Protein AF-A0A7V1F9S3-F1 (afdb_monomer)

Secondary structure (DSSP, 8-state):
-EEEETTTTEEEEEEEEEEEEETTEEEEEEEEE-SS-EEEEES--EEEEETTTTEEEEEEEETTEEEEEEEETTTEEEEEEEEETHHHHS-GGGS-HHHHHHHHHHGGGGGGS--

Nearest PDB structures (foldseek):
  7px8-assembly1_C  TM=3.656E-01  e=1.420E+00  Sus scrofa domesticus
  7qun-assembly1_A  TM=3.507E-01  e=1.420E+00  Sus scrofa domesticus
  7px8-assembly1_A  TM=3.483E-01  e=3.105E+00  Sus scrofa domesticus
  6suf-assembly1_F  TM=2.805E-01  e=6.071E+00  Photorhabdus luminescens
  5wg3-assembly1_A  TM=2.488E-01  e=6.788E+00  Homo sapiens

Sequence (115 aa):
MIISDREENRKISIEIYSNIPIGERMGNLISVYTQDSHLQLHFCTGYVVSASLGEVTFVAESPGKVCGLIVESGASCSLYANVDREVLSGDFTQMGPEVVLSGVALSLTEKVLSE

pLDDT: mean 93.3, std 6.09, range [57.44, 98.56]

Mean predicted aligned error: 3.65 Å

Foldseek 3Di:
DKAAAVVVRWIKDWDKAAWDDDPPDTAIKIWIDTPVDIDIDTRFQDWDDDVVQQKIWTWDDDVQFIWIWIAHNNNDIDIDGRQGPCLLVDDLVPDDPVSVVVNVVCVRVVVVDDD

Solvent-accessible surface area (backbone atoms only — not comparable to full-atom values): 6622 Å² total; per-residue (Å²): 90,78,38,64,22,79,89,80,72,32,48,26,37,43,46,79,44,81,73,44,83,55,88,98,40,77,35,28,39,42,36,39,38,48,93,89,51,76,47,76,44,65,49,56,74,42,71,42,77,37,81,92,78,39,33,37,38,38,29,25,72,52,95,68,29,37,28,39,42,37,41,36,67,66,27,45,72,51,78,46,70,79,36,54,50,66,53,49,78,48,67,62,90,80,44,58,76,90,56,37,58,57,19,62,75,45,41,77,45,62,85,67,56,80,134

Radius of gyration: 14.63 Å; Cα contacts (8 Å, |Δi|>4): 215; chains: 1; bounding box: 34×41×34 Å

Structure (mmCIF, N/CA/C/O backbone):
data_AF-A0A7V1F9S3-F1
#
_entry.id   AF-A0A7V1F9S3-F1
#
loop_
_atom_site.group_PDB
_atom_site.id
_atom_site.type_symbol
_atom_site.label_atom_id
_atom_site.label_alt_id
_atom_site.label_comp_id
_atom_site.label_asym_id
_atom_site.label_entity_id
_atom_site.label_seq_id
_atom_site.pdbx_PDB_ins_code
_atom_site.Cartn_x
_atom_site.Cartn_y
_atom_site.Cartn_z
_atom_site.occupancy
_atom_site.B_iso_or_equiv
_atom_site.auth_seq_id
_atom_site.auth_comp_id
_atom_site.auth_asym_id
_atom_site.auth_atom_id
_atom_site.pdbx_PDB_model_num
ATOM 1 N N . MET A 1 1 ? 3.593 -12.573 -7.906 1.00 92.25 1 MET A N 1
ATOM 2 C CA . MET A 1 1 ? 3.806 -11.792 -9.150 1.00 92.25 1 MET A CA 1
ATOM 3 C C . MET A 1 1 ? 5.197 -11.190 -9.102 1.00 92.25 1 MET A C 1
ATOM 5 O O . MET A 1 1 ? 5.614 -10.802 -8.026 1.00 92.25 1 MET A O 1
ATOM 9 N N . ILE A 1 2 ? 5.917 -11.120 -10.221 1.00 95.50 2 ILE A N 1
ATOM 10 C CA . ILE A 1 2 ? 7.251 -10.505 -10.276 1.00 95.50 2 ILE A CA 1
ATOM 11 C C . ILE A 1 2 ? 7.176 -9.261 -11.158 1.00 95.50 2 ILE A C 1
ATOM 13 O O . ILE A 1 2 ? 6.622 -9.336 -12.253 1.00 95.50 2 ILE A O 1
ATOM 17 N N . ILE A 1 3 ? 7.759 -8.157 -10.692 1.00 95.62 3 ILE A N 1
ATOM 18 C CA . ILE A 1 3 ? 7.958 -6.924 -11.463 1.00 95.62 3 ILE A CA 1
ATOM 19 C C . ILE A 1 3 ? 9.464 -6.692 -11.573 1.00 95.62 3 ILE A C 1
ATOM 21 O O . ILE A 1 3 ? 10.201 -6.897 -10.606 1.00 95.62 3 ILE A O 1
ATOM 25 N N . SER A 1 4 ? 9.937 -6.315 -12.757 1.00 95.94 4 SER A N 1
ATOM 26 C CA . SER A 1 4 ? 11.358 -6.082 -13.012 1.00 95.94 4 SER A CA 1
ATOM 27 C C . SER A 1 4 ? 11.562 -4.844 -13.865 1.00 95.94 4 SER A C 1
ATOM 29 O O . SER A 1 4 ? 10.920 -4.716 -14.906 1.00 95.94 4 SER A O 1
ATOM 31 N N . ASP A 1 5 ? 12.524 -4.028 -13.466 1.00 95.06 5 ASP A N 1
ATOM 32 C CA . ASP A 1 5 ? 13.048 -2.899 -14.216 1.00 95.06 5 ASP A CA 1
ATOM 33 C C . ASP A 1 5 ? 14.495 -3.231 -14.597 1.00 95.06 5 ASP A C 1
ATOM 35 O O . ASP A 1 5 ? 15.369 -3.378 -13.741 1.00 95.06 5 ASP A O 1
ATOM 39 N N . ARG A 1 6 ? 14.727 -3.451 -15.894 1.00 91.88 6 ARG A N 1
ATOM 40 C CA . ARG A 1 6 ? 16.036 -3.880 -16.402 1.00 91.88 6 ARG A CA 1
ATOM 41 C C . ARG A 1 6 ? 17.016 -2.725 -16.544 1.00 91.88 6 ARG A C 1
ATOM 43 O O . ARG A 1 6 ? 18.212 -2.989 -16.509 1.00 91.88 6 ARG A O 1
ATOM 50 N N . GLU A 1 7 ? 16.525 -1.504 -16.733 1.00 93.88 7 GLU A N 1
ATOM 51 C CA . GLU A 1 7 ? 17.381 -0.326 -16.883 1.00 93.88 7 GLU A CA 1
ATOM 52 C C . GLU A 1 7 ? 18.025 0.010 -15.537 1.00 93.88 7 GLU A C 1
ATOM 54 O O . GLU A 1 7 ? 19.241 0.161 -15.459 1.00 93.88 7 GLU A O 1
ATOM 59 N N . GLU A 1 8 ? 17.235 -0.040 -14.462 1.00 91.75 8 GLU A N 1
ATOM 60 C CA . GLU A 1 8 ? 17.693 0.225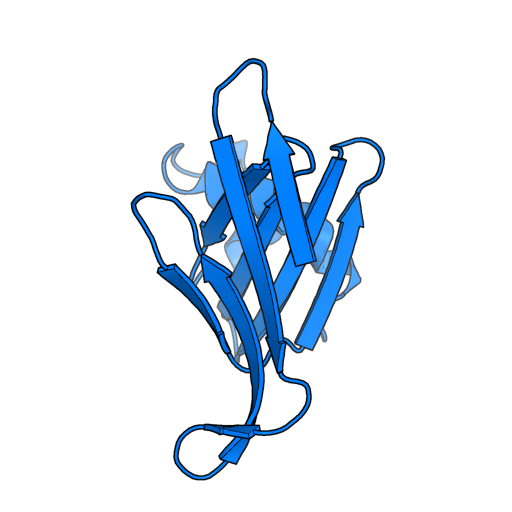 -13.091 1.00 91.75 8 GLU A CA 1
ATOM 61 C C . GLU A 1 8 ? 18.144 -1.042 -12.332 1.00 91.75 8 GLU A C 1
ATOM 63 O O . GLU A 1 8 ? 18.482 -0.988 -11.152 1.00 91.75 8 GLU A O 1
ATOM 68 N N . ASN A 1 9 ? 18.136 -2.214 -12.984 1.00 93.00 9 ASN A N 1
ATOM 69 C CA . ASN A 1 9 ? 18.464 -3.521 -12.391 1.00 93.00 9 ASN A CA 1
ATOM 70 C C . ASN A 1 9 ? 17.678 -3.844 -11.095 1.00 93.00 9 ASN A C 1
ATOM 72 O O . ASN A 1 9 ? 18.184 -4.490 -10.169 1.00 93.00 9 ASN A O 1
ATOM 76 N N . ARG A 1 10 ? 16.412 -3.419 -11.032 1.00 94.62 10 ARG A N 1
ATOM 77 C CA . ARG A 1 10 ? 15.513 -3.657 -9.895 1.00 94.62 10 ARG A CA 1
ATOM 78 C C . ARG A 1 10 ? 14.562 -4.809 -10.178 1.00 94.62 10 ARG A C 1
ATOM 80 O O . ARG A 1 10 ? 14.112 -5.039 -11.302 1.00 94.62 10 ARG A O 1
ATOM 87 N N . LYS A 1 11 ? 14.221 -5.545 -9.126 1.00 96.62 11 LYS A N 1
ATOM 88 C CA . LYS A 1 11 ? 13.245 -6.632 -9.184 1.00 96.62 11 LYS A CA 1
ATOM 89 C C . LYS A 1 11 ? 12.547 -6.758 -7.844 1.00 96.62 11 LYS A C 1
ATOM 91 O O . LYS A 1 11 ? 13.215 -6.847 -6.817 1.00 96.62 11 LYS A O 1
ATOM 96 N N . ILE A 1 12 ? 11.225 -6.851 -7.883 1.00 97.81 12 ILE A N 1
ATOM 97 C CA . ILE A 1 12 ? 10.402 -7.132 -6.710 1.00 97.81 12 ILE A CA 1
ATOM 98 C C . ILE A 1 12 ? 9.488 -8.328 -6.966 1.00 97.81 12 ILE A C 1
ATOM 100 O O . ILE A 1 12 ? 9.083 -8.600 -8.101 1.00 97.81 12 ILE A O 1
ATOM 104 N N . SER A 1 13 ? 9.164 -9.052 -5.900 1.00 98.12 13 SER A N 1
ATOM 105 C CA . SER A 1 13 ? 8.132 -10.086 -5.892 1.00 98.12 13 SER A CA 1
ATOM 106 C C . SER A 1 13 ? 7.005 -9.667 -4.964 1.00 98.12 13 SER A C 1
ATOM 108 O O . SER A 1 13 ? 7.261 -9.213 -3.857 1.00 98.12 13 SER A O 1
ATOM 110 N N . ILE A 1 14 ? 5.767 -9.843 -5.409 1.00 98.12 14 ILE A N 1
ATOM 111 C CA . ILE A 1 14 ? 4.553 -9.548 -4.652 1.00 98.12 14 ILE A CA 1
ATOM 112 C C . ILE A 1 14 ? 3.807 -10.854 -4.417 1.00 98.12 14 ILE A C 1
ATOM 114 O O . ILE A 1 14 ? 3.524 -11.595 -5.368 1.00 98.12 14 ILE A O 1
ATOM 118 N N . GLU A 1 15 ? 3.426 -11.098 -3.175 1.00 98.31 15 GLU A N 1
ATOM 119 C CA . GLU A 1 15 ? 2.583 -12.213 -2.769 1.00 98.31 15 GLU A CA 1
ATOM 120 C C . GLU A 1 15 ? 1.353 -11.690 -2.033 1.00 98.31 15 GLU A C 1
ATOM 122 O O . GLU A 1 15 ? 1.444 -10.798 -1.191 1.00 98.31 15 GLU A O 1
ATOM 127 N N . ILE A 1 16 ? 0.189 -12.240 -2.380 1.00 98.12 16 ILE A N 1
ATOM 128 C CA . ILE A 1 16 ? -1.097 -11.872 -1.792 1.00 98.12 16 ILE A CA 1
ATOM 129 C C . ILE A 1 16 ? -1.705 -13.135 -1.203 1.00 98.12 16 ILE A C 1
ATOM 131 O O . ILE A 1 16 ? -2.119 -14.040 -1.928 1.00 98.12 16 ILE A O 1
ATOM 135 N N . TYR A 1 17 ? -1.779 -13.170 0.119 1.00 98.19 17 TYR A N 1
ATOM 136 C CA . TYR A 1 17 ? -2.435 -14.2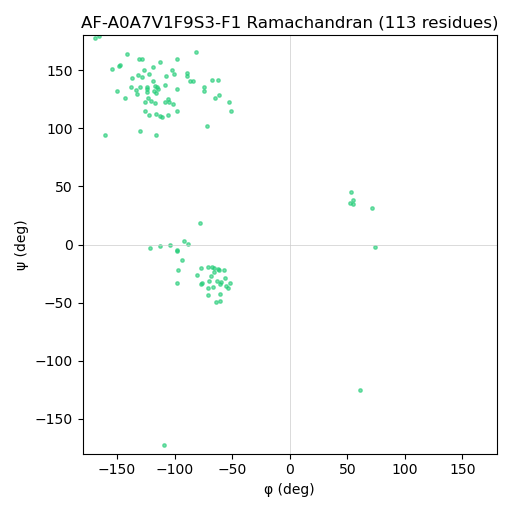24 0.871 1.00 98.19 17 TYR A CA 1
ATOM 137 C C . TYR A 1 17 ? -3.831 -13.740 1.237 1.00 98.19 17 TYR A C 1
ATOM 139 O O . TYR A 1 17 ? -3.977 -12.771 1.974 1.00 98.19 17 TYR A O 1
ATOM 147 N N . SER A 1 18 ? -4.866 -14.385 0.704 1.00 96.38 18 SER A N 1
ATOM 148 C CA . SER A 1 18 ? -6.245 -13.892 0.828 1.00 96.38 18 SER A CA 1
ATOM 149 C C . SER A 1 18 ? -6.857 -14.159 2.204 1.00 96.38 18 SER A C 1
ATOM 151 O O . SER A 1 18 ? -7.691 -13.383 2.660 1.00 96.38 18 SER A O 1
ATOM 153 N N . ASN A 1 19 ? -6.493 -15.278 2.838 1.00 97.62 19 ASN A N 1
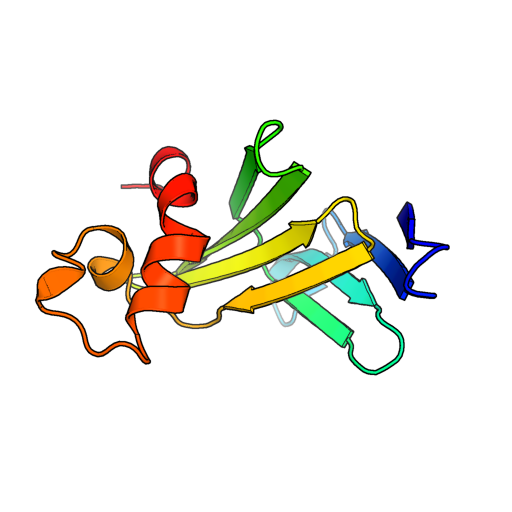ATOM 154 C CA . ASN A 1 19 ? -7.066 -15.707 4.111 1.00 97.62 19 ASN A CA 1
ATOM 155 C C . ASN A 1 19 ? -6.151 -16.718 4.824 1.00 97.62 19 ASN A C 1
ATOM 157 O O . ASN A 1 19 ? -6.219 -17.918 4.559 1.00 97.62 19 ASN A O 1
ATOM 161 N N . ILE A 1 20 ? -5.288 -16.236 5.715 1.00 98.12 20 ILE A N 1
ATOM 162 C CA . ILE A 1 20 ? -4.338 -17.031 6.502 1.00 98.12 20 ILE A CA 1
ATOM 163 C C . ILE A 1 20 ? -4.455 -16.698 7.998 1.00 98.12 20 ILE A C 1
ATOM 165 O O . ILE A 1 20 ? -4.949 -15.620 8.345 1.00 98.12 20 ILE A O 1
ATOM 169 N N . PRO A 1 21 ? -3.997 -17.586 8.898 1.00 98.00 21 PRO A N 1
ATOM 170 C CA . PRO A 1 21 ? -3.868 -17.260 10.314 1.00 98.00 21 PRO A CA 1
ATOM 171 C C . PRO A 1 21 ? -2.820 -16.158 10.537 1.00 98.00 21 PRO A C 1
ATOM 173 O O . PRO A 1 21 ? -1.672 -16.290 10.115 1.00 98.00 21 PRO A O 1
ATOM 176 N N . ILE A 1 22 ? -3.207 -15.086 11.229 1.00 96.75 22 ILE A N 1
ATOM 177 C CA . ILE A 1 22 ? -2.347 -13.985 11.679 1.00 96.75 22 ILE A CA 1
ATOM 178 C C . ILE A 1 22 ? -2.628 -13.768 13.171 1.00 96.75 22 ILE A C 1
ATOM 180 O O . ILE A 1 22 ? -3.608 -13.124 13.556 1.00 96.75 22 ILE A O 1
ATOM 184 N N . GLY A 1 23 ? -1.774 -14.339 14.023 1.00 95.12 23 GLY A N 1
ATOM 185 C CA . GLY A 1 23 ? -2.034 -14.409 15.462 1.00 95.12 23 GLY A CA 1
ATOM 186 C C . GLY A 1 23 ? -3.307 -15.211 15.746 1.00 95.12 23 GLY A C 1
ATOM 187 O O . GLY A 1 23 ? -3.441 -16.342 15.288 1.00 95.12 23 GLY A O 1
ATOM 188 N N . GLU A 1 24 ? -4.253 -14.615 16.472 1.00 96.50 24 GLU A N 1
ATOM 189 C CA . GLU A 1 24 ? -5.541 -15.240 16.827 1.00 96.50 24 GLU A CA 1
ATOM 190 C C . GLU A 1 24 ? -6.651 -15.010 15.788 1.00 96.50 24 GLU A C 1
ATOM 192 O O . GLU A 1 24 ? -7.791 -15.436 15.976 1.00 96.50 24 GLU A O 1
ATOM 197 N N . ARG A 1 25 ? -6.353 -14.305 14.692 1.00 96.81 25 ARG A N 1
ATOM 198 C CA . ARG A 1 25 ? -7.341 -13.897 13.689 1.00 96.81 25 ARG A CA 1
ATOM 199 C C . ARG A 1 25 ? -7.016 -14.500 12.332 1.00 96.81 25 ARG A C 1
ATOM 201 O O . ARG A 1 25 ? -5.859 -14.721 11.997 1.00 96.81 25 ARG A O 1
ATOM 208 N N . MET A 1 26 ? -8.048 -14.697 11.522 1.00 97.81 26 MET A N 1
ATOM 209 C CA . MET A 1 26 ? -7.888 -14.922 10.088 1.00 97.81 26 MET A CA 1
ATOM 210 C C . MET A 1 26 ? -7.843 -13.573 9.367 1.00 97.81 26 MET A C 1
ATOM 212 O O . MET A 1 26 ? -8.579 -12.652 9.729 1.00 97.81 26 MET A O 1
ATOM 216 N N . GLY A 1 27 ? -6.982 -13.441 8.364 1.00 97.56 27 GLY A N 1
ATOM 217 C CA . GLY A 1 27 ? -6.851 -12.201 7.606 1.00 97.56 27 GLY A CA 1
ATOM 218 C C . GLY A 1 27 ? -6.076 -12.364 6.311 1.00 97.56 27 GLY A C 1
ATOM 219 O O . GLY A 1 27 ? -5.608 -13.450 5.976 1.00 97.56 27 GLY A O 1
ATOM 220 N N . ASN A 1 28 ? -5.942 -11.261 5.584 1.00 98.06 28 ASN A N 1
ATOM 221 C CA . ASN A 1 28 ? -5.103 -11.200 4.399 1.00 98.06 28 ASN A CA 1
ATOM 222 C C . ASN A 1 28 ? -3.731 -10.584 4.722 1.00 98.06 28 ASN A C 1
ATOM 224 O O . ASN A 1 28 ? -3.556 -9.894 5.733 1.00 98.06 28 ASN A O 1
ATOM 228 N N . LEU A 1 29 ? -2.763 -10.858 3.853 1.00 98.44 29 LEU A N 1
ATOM 229 C CA . LEU A 1 29 ? -1.399 -10.356 3.952 1.00 98.44 29 LEU A CA 1
ATOM 230 C C . LEU A 1 29 ? -0.869 -10.052 2.553 1.00 98.44 29 LEU A C 1
ATOM 232 O O . LEU A 1 29 ? -0.860 -10.927 1.684 1.00 98.44 29 LEU A O 1
ATOM 236 N N . ILE A 1 30 ? -0.392 -8.827 2.360 1.00 98.56 30 ILE A N 1
ATOM 237 C CA . ILE A 1 30 ? 0.356 -8.422 1.170 1.00 98.56 30 ILE A CA 1
ATOM 238 C C . ILE A 1 30 ? 1.832 -8.415 1.549 1.00 98.56 30 ILE A C 1
ATOM 240 O O . ILE A 1 30 ? 2.213 -7.716 2.485 1.00 98.56 30 ILE A O 1
ATOM 244 N N . SER A 1 31 ? 2.652 -9.200 0.856 1.00 98.50 31 SER A N 1
ATOM 245 C CA . SER A 1 31 ? 4.103 -9.245 1.065 1.00 98.50 31 SER A CA 1
ATOM 246 C C . SER A 1 31 ? 4.825 -8.800 -0.197 1.00 98.50 31 SER A C 1
ATOM 248 O O . SER A 1 31 ? 4.510 -9.268 -1.292 1.00 98.50 31 SER A O 1
ATOM 250 N N . VAL A 1 32 ? 5.793 -7.898 -0.046 1.00 98.50 32 VAL A N 1
ATOM 251 C CA . VAL A 1 32 ? 6.678 -7.447 -1.121 1.00 98.50 32 VAL A CA 1
ATOM 252 C C . VAL A 1 32 ? 8.113 -7.759 -0.734 1.00 98.50 32 VAL A C 1
ATOM 254 O O . VAL A 1 32 ? 8.604 -7.321 0.305 1.00 98.5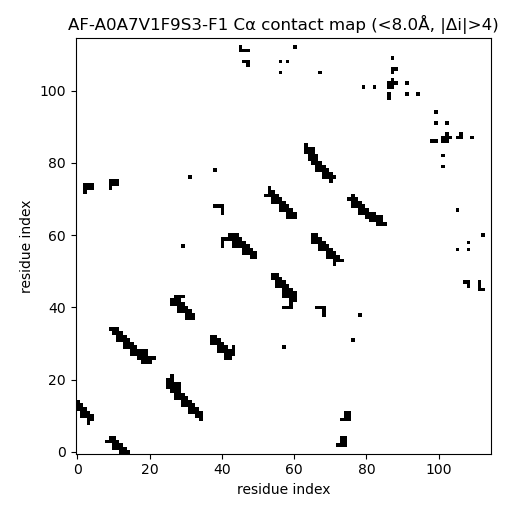0 32 VAL A O 1
ATOM 257 N N . TYR A 1 33 ? 8.784 -8.515 -1.589 1.00 98.19 33 TYR A N 1
ATOM 258 C CA . TYR A 1 33 ? 10.186 -8.876 -1.458 1.00 98.19 33 TYR A CA 1
ATOM 259 C C . TYR A 1 33 ? 10.990 -8.058 -2.455 1.00 98.19 33 TYR A C 1
ATOM 261 O O . TYR A 1 33 ? 10.731 -8.124 -3.660 1.00 98.19 33 TYR A O 1
ATOM 269 N N . THR A 1 34 ? 11.962 -7.309 -1.956 1.00 96.25 34 THR A N 1
ATOM 270 C CA . THR A 1 34 ? 12.949 -6.588 -2.763 1.00 96.25 34 THR A CA 1
ATOM 271 C C . THR A 1 34 ? 14.315 -7.267 -2.618 1.00 96.25 34 THR A C 1
ATOM 273 O O . THR A 1 34 ? 14.416 -8.350 -2.038 1.00 96.25 34 THR A O 1
ATOM 276 N N . GLN A 1 35 ? 15.374 -6.667 -3.166 1.00 92.50 35 GLN A N 1
ATOM 277 C CA . GLN A 1 35 ? 16.738 -7.160 -2.952 1.00 92.50 35 GLN A CA 1
ATOM 278 C C . GLN A 1 35 ? 17.184 -7.003 -1.489 1.00 92.50 35 GLN A C 1
ATOM 280 O O . GLN A 1 35 ? 17.830 -7.902 -0.957 1.00 92.50 35 GLN A O 1
ATOM 285 N N . ASP A 1 36 ? 16.773 -5.914 -0.833 1.00 93.69 36 ASP A N 1
ATOM 286 C CA . ASP A 1 36 ? 17.322 -5.499 0.465 1.00 93.69 36 ASP A CA 1
ATOM 287 C C . ASP A 1 36 ? 16.266 -5.399 1.575 1.00 93.69 36 ASP A C 1
ATOM 289 O O . ASP A 1 36 ? 16.581 -5.099 2.726 1.00 93.69 36 ASP A O 1
ATOM 293 N N . SER A 1 37 ? 14.991 -5.623 1.253 1.00 95.69 37 SER A N 1
ATOM 294 C CA . SER A 1 37 ? 13.891 -5.476 2.202 1.00 95.69 37 SER A CA 1
ATOM 295 C C . SER A 1 37 ? 12.752 -6.458 1.956 1.00 95.69 37 SER A C 1
ATOM 297 O O . SER A 1 37 ? 12.515 -6.944 0.848 1.00 95.69 37 SER A O 1
ATOM 299 N N . HIS A 1 38 ? 12.020 -6.728 3.032 1.00 97.62 38 HIS A N 1
ATOM 300 C CA . HIS A 1 38 ? 10.775 -7.474 3.018 1.00 97.62 38 HIS A CA 1
ATOM 301 C C . HIS A 1 38 ? 9.712 -6.616 3.703 1.00 97.62 38 HIS A C 1
ATOM 303 O O . HIS A 1 38 ? 9.831 -6.302 4.888 1.00 97.62 38 HIS A O 1
ATOM 309 N N . LEU A 1 39 ? 8.710 -6.195 2.936 1.00 98.38 39 LEU A N 1
ATOM 310 C CA . LEU A 1 39 ? 7.635 -5.319 3.388 1.00 98.38 39 LEU A CA 1
ATOM 311 C C . LEU A 1 39 ? 6.344 -6.118 3.494 1.00 98.38 39 LEU A C 1
ATOM 313 O O . LEU A 1 39 ? 6.025 -6.904 2.602 1.00 98.38 39 LEU A O 1
ATOM 317 N N . GLN A 1 40 ? 5.589 -5.891 4.564 1.00 98.25 40 GLN A N 1
ATOM 318 C CA . GLN A 1 40 ? 4.338 -6.593 4.810 1.00 98.25 40 GLN A CA 1
ATOM 319 C C . GLN A 1 40 ? 3.237 -5.625 5.228 1.00 98.25 40 GLN A C 1
ATOM 321 O O . GLN A 1 40 ? 3.426 -4.796 6.116 1.00 98.25 40 GLN A O 1
ATOM 326 N N . LEU A 1 41 ? 2.070 -5.770 4.602 1.00 98.44 41 LEU A N 1
ATOM 327 C CA . LEU A 1 41 ? 0.839 -5.095 4.992 1.00 98.44 41 LEU A CA 1
ATOM 328 C C . LEU A 1 41 ? -0.179 -6.146 5.434 1.00 98.44 41 LEU A C 1
ATOM 330 O O . LEU A 1 41 ? -0.659 -6.951 4.633 1.00 98.44 41 LEU A O 1
ATOM 334 N N . HIS A 1 42 ? -0.489 -6.139 6.726 1.00 97.88 42 HIS A N 1
ATOM 335 C CA . HIS A 1 42 ? -1.443 -7.055 7.340 1.00 97.88 42 HIS A CA 1
ATOM 336 C C . HIS A 1 42 ? -2.848 -6.459 7.295 1.00 97.88 42 HIS A C 1
ATOM 338 O O . HIS A 1 42 ? -3.004 -5.256 7.489 1.00 97.88 42 HIS A O 1
ATOM 344 N N . PHE A 1 43 ? -3.861 -7.313 7.125 1.00 97.31 43 PHE A N 1
ATOM 345 C CA . PHE A 1 43 ? -5.273 -6.919 7.171 1.00 97.31 43 PHE A CA 1
ATOM 346 C C . PHE A 1 43 ? -5.601 -5.750 6.225 1.00 97.31 43 PHE A C 1
ATOM 348 O O . PHE A 1 43 ? -6.291 -4.810 6.606 1.00 97.31 43 PHE A O 1
ATOM 355 N N . CYS A 1 44 ? -5.104 -5.825 4.990 1.00 97.31 44 CYS A N 1
ATOM 356 C CA . CYS A 1 44 ? -5.438 -4.904 3.910 1.00 97.31 44 CYS A CA 1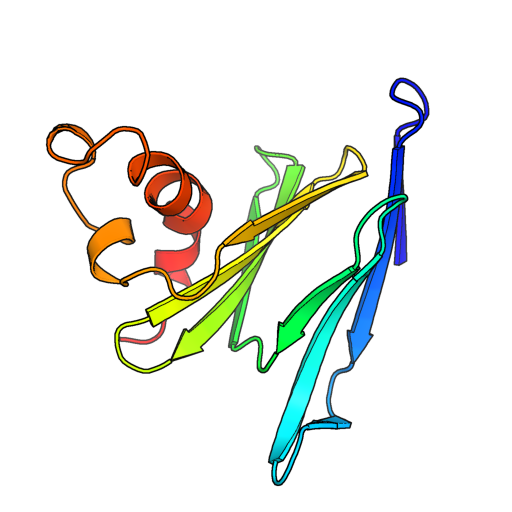
ATOM 357 C C . CYS A 1 44 ? -6.967 -4.808 3.753 1.00 97.31 44 CYS A C 1
ATOM 359 O O . CYS A 1 44 ? -7.648 -5.824 3.575 1.00 97.31 44 CYS A O 1
ATOM 361 N N . THR A 1 45 ? -7.502 -3.596 3.862 1.00 95.50 45 THR A N 1
ATOM 362 C CA . THR A 1 45 ? -8.931 -3.272 3.784 1.00 95.50 45 THR A CA 1
ATOM 363 C C . THR A 1 45 ? -9.340 -2.804 2.391 1.00 95.50 45 THR A C 1
ATOM 365 O O . THR A 1 45 ? -10.505 -2.939 2.026 1.00 95.50 45 THR A O 1
ATOM 368 N N . GLY A 1 46 ? -8.394 -2.326 1.579 1.00 95.25 46 GLY A N 1
ATOM 369 C CA . GLY A 1 46 ? -8.672 -1.839 0.233 1.00 95.25 46 GLY A CA 1
ATOM 370 C C . GLY A 1 46 ? -7.414 -1.595 -0.591 1.00 95.25 46 GLY A C 1
ATOM 371 O O . GLY A 1 46 ? -6.288 -1.767 -0.128 1.00 95.25 46 GLY A O 1
ATOM 372 N N . TYR A 1 47 ? -7.604 -1.199 -1.846 1.00 96.56 47 TYR A N 1
ATOM 373 C CA . TYR A 1 47 ? -6.507 -0.798 -2.718 1.00 96.56 47 TYR A CA 1
ATOM 374 C C . TYR A 1 47 ? -6.951 0.273 -3.713 1.00 96.56 47 TYR A C 1
ATOM 376 O O . TYR A 1 47 ? -8.121 0.341 -4.093 1.00 96.56 47 TYR A O 1
ATOM 384 N N . VAL A 1 48 ? -5.998 1.081 -4.1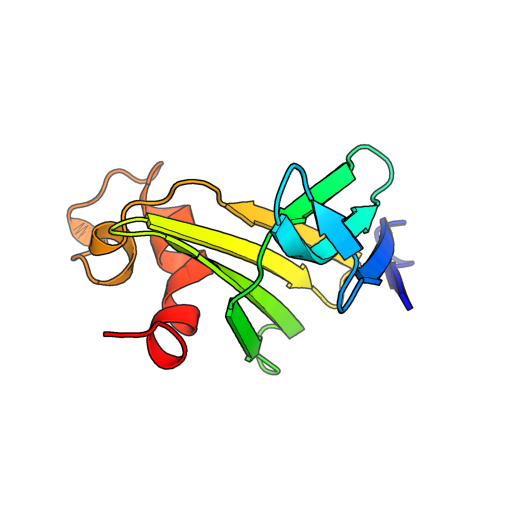68 1.00 95.88 48 VAL A N 1
ATOM 385 C CA . VAL A 1 48 ? -6.183 2.087 -5.215 1.00 95.88 48 VAL A CA 1
ATOM 386 C C . VAL A 1 48 ? -5.190 1.825 -6.332 1.00 95.88 48 VAL A C 1
ATOM 388 O O . VAL A 1 48 ? -4.010 1.607 -6.082 1.00 95.88 48 VAL A O 1
ATOM 391 N N . VAL A 1 49 ? -5.669 1.854 -7.572 1.00 95.06 49 VAL A N 1
ATOM 392 C CA . VAL A 1 49 ? -4.826 1.752 -8.767 1.00 95.06 49 VAL A CA 1
ATOM 393 C C . VAL A 1 49 ? -4.723 3.132 -9.400 1.00 95.06 49 VAL A C 1
ATOM 395 O O . VAL A 1 49 ? -5.746 3.736 -9.725 1.00 95.06 49 VAL A O 1
ATOM 398 N N . SER A 1 50 ? -3.501 3.616 -9.616 1.00 93.19 50 SER A N 1
ATOM 399 C CA . SER A 1 50 ? -3.234 4.875 -10.310 1.00 93.19 50 SER A CA 1
ATOM 400 C C . SER A 1 50 ? -2.475 4.598 -11.601 1.00 93.19 50 SER A C 1
ATOM 402 O O . SER A 1 50 ? -1.251 4.503 -11.625 1.00 93.19 50 SER A O 1
ATOM 404 N N . ALA A 1 51 ? -3.207 4.474 -12.710 1.00 92.50 51 ALA A N 1
ATOM 405 C CA . ALA A 1 51 ? -2.597 4.227 -14.017 1.00 92.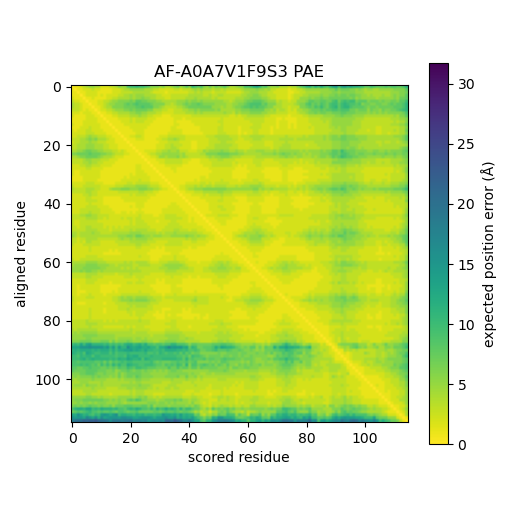50 51 ALA A CA 1
ATOM 406 C C . ALA A 1 51 ? -1.689 5.382 -14.475 1.00 92.50 51 ALA A C 1
ATOM 408 O O . ALA A 1 51 ? -0.701 5.142 -15.159 1.00 92.50 51 ALA A O 1
ATOM 409 N N . SER A 1 52 ? -2.001 6.624 -14.085 1.00 92.31 52 SER A N 1
ATOM 410 C CA . SER A 1 52 ? -1.189 7.804 -14.409 1.00 92.31 52 SER A CA 1
ATOM 411 C C . SER A 1 52 ? 0.150 7.836 -13.675 1.00 92.31 52 SER A C 1
ATOM 413 O O . SER A 1 52 ? 1.108 8.373 -14.218 1.00 92.31 52 SER A O 1
ATOM 415 N N . LEU A 1 53 ? 0.209 7.280 -12.460 1.00 91.31 53 LEU A N 1
ATOM 416 C CA . LEU A 1 53 ? 1.447 7.157 -11.681 1.00 91.31 53 LEU A CA 1
ATOM 417 C C . LEU A 1 53 ? 2.134 5.799 -11.891 1.00 91.31 53 LEU A C 1
ATOM 419 O O . LEU A 1 53 ? 3.297 5.640 -11.546 1.00 91.31 53 LEU A O 1
ATOM 423 N N . GLY A 1 54 ? 1.437 4.828 -12.487 1.00 94.94 54 GLY A N 1
ATOM 424 C CA . GLY A 1 54 ? 1.960 3.481 -12.692 1.00 94.94 54 GLY A CA 1
ATOM 425 C C . GLY A 1 54 ? 2.067 2.677 -11.396 1.00 94.94 54 GLY A C 1
ATOM 426 O O . GLY A 1 54 ? 2.947 1.830 -11.281 1.00 94.94 54 GLY A O 1
ATOM 427 N N . GLU A 1 55 ? 1.189 2.918 -10.422 1.00 95.88 55 GLU A N 1
ATOM 428 C CA . GLU A 1 55 ? 1.278 2.305 -9.092 1.00 95.88 55 GLU A CA 1
ATOM 429 C C . GLU A 1 55 ? -0.043 1.691 -8.610 1.00 95.88 55 GLU A C 1
ATOM 431 O O . GLU A 1 55 ? -1.141 2.033 -9.068 1.00 95.88 55 GLU A O 1
ATOM 436 N N . VAL A 1 56 ? 0.082 0.779 -7.647 1.00 96.88 56 VAL A N 1
ATOM 437 C CA . VAL A 1 56 ? -1.015 0.257 -6.833 1.00 96.88 56 VAL A CA 1
ATOM 438 C C . VAL A 1 56 ? -0.693 0.500 -5.367 1.00 96.88 56 VAL A C 1
ATOM 440 O O . VAL A 1 56 ? 0.343 0.051 -4.879 1.00 96.88 56 VAL A O 1
ATOM 443 N N . THR A 1 57 ? -1.612 1.142 -4.656 1.00 97.69 57 THR A N 1
ATOM 444 C CA . THR A 1 57 ? -1.518 1.382 -3.215 1.00 97.69 57 THR A CA 1
ATOM 445 C C . THR A 1 57 ? -2.471 0.450 -2.490 1.00 97.69 57 THR A C 1
ATOM 447 O O . THR A 1 57 ? -3.685 0.598 -2.599 1.00 97.69 57 THR A O 1
ATOM 450 N N . PHE A 1 58 ? -1.932 -0.514 -1.749 1.00 97.88 58 PHE A N 1
ATOM 451 C CA . PHE A 1 58 ? -2.684 -1.342 -0.808 1.00 97.88 58 PHE A CA 1
ATOM 452 C C . PHE A 1 58 ? -2.809 -0.615 0.524 1.00 97.88 58 PHE A C 1
ATOM 454 O O . PHE A 1 58 ? -1.848 0.008 0.972 1.00 97.88 58 PHE A O 1
ATOM 461 N N . VAL A 1 59 ? -3.966 -0.715 1.168 1.00 97.69 59 VAL A N 1
ATOM 462 C CA . VAL A 1 59 ? -4.305 0.089 2.343 1.00 97.69 59 VAL A CA 1
ATOM 463 C C . VAL A 1 59 ? -4.805 -0.813 3.454 1.00 97.69 59 VAL A C 1
ATOM 465 O O . VAL A 1 59 ? -5.609 -1.706 3.205 1.00 97.69 59 VAL A O 1
ATOM 468 N N . ALA A 1 60 ? -4.336 -0.585 4.677 1.00 97.19 60 ALA A N 1
ATOM 469 C CA . ALA A 1 60 ? -4.902 -1.185 5.878 1.00 97.19 60 ALA A CA 1
ATOM 470 C C . ALA A 1 60 ? -5.300 -0.082 6.856 1.00 97.19 60 ALA A C 1
ATOM 472 O O . ALA A 1 60 ? -4.511 0.818 7.153 1.00 97.19 60 ALA A O 1
ATOM 473 N N . GLU A 1 61 ? -6.520 -0.181 7.369 1.00 94.44 61 GLU A N 1
ATOM 474 C CA . GLU A 1 61 ? -7.084 0.782 8.306 1.00 94.44 61 GLU A CA 1
ATOM 475 C C . GLU A 1 61 ? -7.180 0.217 9.717 1.00 94.44 61 GLU A C 1
ATOM 477 O O . GLU A 1 61 ? -7.482 -0.955 9.953 1.00 94.44 61 GLU A O 1
ATOM 482 N N . SER A 1 62 ? -6.964 1.106 10.676 1.00 91.69 62 SER A N 1
ATOM 483 C CA . SER A 1 62 ? -7.311 0.903 12.076 1.00 91.69 62 SER A CA 1
ATOM 484 C C . SER A 1 62 ? -7.831 2.229 12.647 1.00 91.69 62 SER A C 1
ATOM 486 O O . SER A 1 62 ? -7.658 3.268 12.009 1.00 91.69 62 SER A O 1
ATOM 488 N N . PRO A 1 63 ? -8.512 2.243 13.805 1.00 93.19 63 PRO A N 1
ATOM 489 C CA . PRO A 1 63 ? -9.107 3.470 14.332 1.00 93.19 63 PRO A CA 1
ATOM 490 C C . PRO A 1 63 ? -8.107 4.639 14.396 1.00 93.19 63 PRO A C 1
ATOM 492 O O . PRO A 1 63 ? -7.116 4.578 15.120 1.00 93.19 63 PRO A O 1
ATOM 495 N N . GLY A 1 64 ? -8.365 5.687 13.604 1.00 92.19 64 GLY A N 1
ATOM 496 C CA . GLY A 1 64 ? -7.539 6.899 13.513 1.00 92.19 64 GLY A CA 1
ATOM 497 C C . GLY A 1 64 ? -6.213 6.760 12.753 1.00 92.19 64 GLY A C 1
ATOM 498 O O . GLY A 1 64 ? -5.506 7.755 12.600 1.00 92.19 64 GLY A O 1
ATOM 499 N N . LYS A 1 65 ? -5.863 5.566 12.258 1.00 95.06 65 LYS A N 1
ATOM 500 C CA . LYS A 1 65 ? -4.565 5.286 11.632 1.00 95.06 65 LYS A CA 1
ATOM 501 C C . LYS A 1 65 ? -4.708 4.563 10.300 1.00 95.06 65 LYS A C 1
ATOM 503 O O . LYS A 1 65 ? -5.549 3.681 10.136 1.00 95.06 65 LYS A O 1
ATOM 508 N N . VAL A 1 66 ? -3.801 4.869 9.384 1.00 96.06 66 VAL A N 1
ATOM 509 C CA . VAL A 1 66 ? -3.702 4.214 8.082 1.00 96.06 66 VAL A CA 1
ATOM 510 C C . VAL A 1 66 ? -2.282 3.717 7.830 1.00 96.06 66 VAL A C 1
ATOM 512 O O . VAL A 1 66 ? -1.290 4.338 8.219 1.00 96.06 66 VAL A O 1
ATOM 515 N N . CYS A 1 67 ? -2.191 2.568 7.175 1.00 97.62 67 CYS A N 1
ATOM 516 C CA . CYS A 1 67 ? -0.965 2.052 6.589 1.00 97.62 67 CYS A CA 1
ATOM 517 C C . CYS A 1 67 ? -1.168 1.921 5.080 1.00 97.62 67 CYS A C 1
ATOM 519 O O . CYS A 1 67 ? -2.228 1.472 4.641 1.00 97.62 67 CYS A O 1
ATOM 521 N N . GLY A 1 68 ? -0.147 2.252 4.295 1.00 97.69 68 GLY A N 1
ATOM 522 C CA . GLY A 1 68 ? -0.163 2.087 2.849 1.00 97.69 68 GLY A CA 1
ATOM 523 C C . GLY A 1 68 ? 1.104 1.425 2.332 1.00 97.69 68 GLY A C 1
ATOM 524 O O . GLY A 1 68 ? 2.211 1.854 2.655 1.00 97.69 68 GLY A O 1
ATOM 525 N N . LEU A 1 69 ? 0.930 0.385 1.521 1.00 98.31 69 LEU A N 1
ATOM 526 C CA . LEU A 1 69 ? 1.994 -0.286 0.785 1.00 98.31 69 LEU A CA 1
ATOM 527 C C . LEU A 1 69 ? 1.810 0.007 -0.702 1.00 98.31 69 LEU A C 1
ATOM 529 O O . LEU A 1 69 ? 0.865 -0.480 -1.320 1.00 98.31 69 LEU A O 1
ATOM 533 N N . ILE A 1 70 ? 2.713 0.807 -1.256 1.00 97.81 70 ILE A N 1
ATOM 534 C CA . ILE A 1 70 ? 2.691 1.231 -2.655 1.00 97.81 70 ILE A CA 1
ATOM 535 C C . ILE A 1 70 ? 3.630 0.334 -3.444 1.00 97.81 70 ILE A C 1
ATOM 537 O O . ILE A 1 70 ? 4.754 0.073 -3.011 1.00 97.81 70 ILE A O 1
ATOM 541 N N . VAL A 1 71 ? 3.163 -0.141 -4.594 1.00 97.69 71 VAL A N 1
ATOM 542 C CA . VAL A 1 71 ? 3.957 -0.906 -5.547 1.00 97.69 71 VAL A CA 1
ATOM 543 C C . VAL A 1 71 ? 3.874 -0.256 -6.918 1.00 97.69 71 VAL A C 1
ATOM 545 O O . VAL A 1 71 ? 2.791 -0.113 -7.481 1.00 97.69 71 VAL A O 1
ATOM 548 N N . GLU A 1 72 ? 5.030 0.090 -7.465 1.00 96.69 72 GLU A N 1
ATOM 549 C CA . GLU A 1 72 ? 5.168 0.800 -8.732 1.00 96.69 72 GLU A CA 1
ATOM 550 C C . GLU A 1 72 ? 5.577 -0.155 -9.863 1.00 96.69 72 GLU A C 1
ATOM 552 O O . GLU A 1 72 ? 6.315 -1.129 -9.667 1.00 96.69 72 GLU A O 1
ATOM 557 N N . SER A 1 73 ? 5.169 0.159 -11.094 1.00 94.25 73 SER A N 1
ATOM 558 C CA . SER A 1 73 ? 5.528 -0.609 -12.291 1.00 94.25 73 SER A CA 1
ATOM 559 C C . SER A 1 73 ? 7.035 -0.626 -12.574 1.00 94.25 73 SER A C 1
ATOM 561 O O . SER A 1 73 ? 7.510 -1.541 -13.242 1.00 94.25 73 SER A O 1
ATOM 563 N N . GLY A 1 74 ? 7.792 0.335 -12.032 1.00 95.31 74 GLY A N 1
ATOM 564 C CA . GLY A 1 74 ? 9.260 0.404 -12.094 1.00 95.31 74 GLY A CA 1
ATOM 565 C C . GLY A 1 74 ? 9.992 -0.527 -11.118 1.00 95.31 74 GLY A C 1
ATOM 566 O O . GLY A 1 74 ? 11.152 -0.289 -10.800 1.00 95.31 74 GLY A O 1
ATOM 567 N N . ALA A 1 75 ? 9.323 -1.560 -10.593 1.00 96.06 75 ALA A N 1
ATOM 568 C CA . ALA A 1 75 ? 9.867 -2.458 -9.570 1.00 96.06 75 ALA A CA 1
ATOM 569 C C . ALA A 1 75 ? 10.368 -1.715 -8.312 1.00 96.06 75 ALA A C 1
ATOM 571 O O . ALA A 1 75 ? 11.381 -2.086 -7.719 1.00 96.06 75 ALA A O 1
ATOM 572 N N . SER A 1 76 ? 9.638 -0.670 -7.918 1.00 95.44 76 SER A N 1
ATOM 573 C CA . SER A 1 76 ? 9.833 0.095 -6.685 1.00 95.44 76 SER A CA 1
ATOM 574 C C . SER A 1 76 ? 8.650 -0.130 -5.744 1.00 95.44 76 SER A C 1
ATOM 576 O O . SER A 1 76 ? 7.564 -0.543 -6.169 1.00 95.44 76 SER A O 1
ATOM 578 N N . CYS A 1 77 ? 8.874 0.086 -4.453 1.00 96.81 77 CYS A N 1
ATOM 579 C CA . CYS A 1 77 ? 7.826 0.021 -3.451 1.00 96.81 77 CYS A CA 1
ATOM 580 C C . CYS A 1 77 ? 8.164 0.871 -2.228 1.00 96.81 77 CYS A C 1
ATOM 582 O O . CYS A 1 77 ? 9.329 0.994 -1.842 1.00 96.81 77 CYS A O 1
ATOM 584 N N . SER A 1 78 ? 7.129 1.365 -1.559 1.00 97.06 78 SER A N 1
ATOM 585 C CA . SER A 1 78 ? 7.245 2.103 -0.301 1.00 97.06 78 SER A CA 1
ATOM 586 C C . SER A 1 78 ? 6.177 1.653 0.687 1.00 97.06 78 SER A C 1
ATOM 588 O O . SER A 1 78 ? 5.039 1.394 0.297 1.00 97.06 78 SER A O 1
ATOM 590 N N . LEU A 1 79 ? 6.532 1.597 1.971 1.00 97.62 79 LEU A N 1
ATOM 591 C CA . LEU A 1 79 ? 5.602 1.318 3.062 1.00 97.62 79 LEU A CA 1
ATOM 592 C C . LEU A 1 79 ? 5.529 2.528 3.991 1.00 97.62 79 LEU A C 1
ATOM 594 O O . LEU A 1 79 ? 6.530 2.920 4.587 1.00 97.62 79 LEU A O 1
ATOM 598 N N . TYR A 1 80 ? 4.325 3.059 4.161 1.00 97.00 80 TYR A N 1
ATOM 599 C CA . TYR A 1 80 ? 3.995 4.042 5.184 1.00 97.00 80 TYR A CA 1
ATOM 600 C C . TYR A 1 80 ? 3.137 3.352 6.236 1.00 97.00 80 TYR A C 1
ATOM 602 O O . TYR A 1 80 ? 2.097 2.781 5.913 1.00 97.00 80 TYR A O 1
ATOM 610 N N . ALA A 1 81 ? 3.576 3.369 7.490 1.00 96.50 81 ALA A N 1
ATOM 611 C CA . ALA A 1 81 ? 2.910 2.658 8.574 1.00 96.50 81 ALA A CA 1
ATOM 612 C C . ALA A 1 81 ? 2.502 3.617 9.692 1.00 96.50 81 ALA A C 1
ATOM 614 O O . ALA A 1 81 ? 3.223 4.568 9.988 1.00 96.50 81 ALA A O 1
ATOM 615 N N . ASN A 1 82 ? 1.376 3.315 10.346 1.00 95.69 82 ASN A N 1
ATOM 616 C CA . ASN A 1 82 ? 0.878 4.034 11.521 1.00 95.69 82 ASN A CA 1
ATOM 617 C C . ASN A 1 82 ? 0.712 5.552 11.293 1.00 95.69 82 ASN A C 1
ATOM 619 O O . ASN A 1 82 ? 0.951 6.356 12.197 1.00 95.69 82 ASN A O 1
ATOM 623 N N . VAL A 1 83 ? 0.319 5.939 10.078 1.00 95.38 83 VAL A N 1
ATOM 624 C CA . VAL A 1 83 ? 0.100 7.337 9.701 1.00 95.38 83 VAL A CA 1
ATOM 625 C C . VAL A 1 83 ? -1.209 7.809 10.325 1.00 95.38 83 VAL A C 1
ATOM 627 O O . VAL A 1 83 ? -2.222 7.115 10.236 1.00 95.38 83 VAL A O 1
ATOM 630 N N . ASP A 1 84 ? -1.192 8.973 10.971 1.00 93.50 84 ASP A N 1
ATOM 631 C CA . ASP A 1 84 ? -2.410 9.619 11.456 1.00 93.50 84 ASP A CA 1
ATOM 632 C C . ASP A 1 84 ? -3.332 9.952 10.290 1.00 93.50 84 ASP A C 1
ATOM 634 O O . ASP A 1 84 ? -2.915 10.585 9.323 1.00 93.50 84 ASP A O 1
ATOM 638 N N . ARG A 1 85 ? -4.600 9.545 10.380 1.00 90.81 85 ARG A N 1
ATOM 639 C CA . ARG A 1 85 ? -5.558 9.762 9.289 1.00 90.81 85 ARG A CA 1
ATOM 640 C C . ARG A 1 85 ? -5.732 11.247 8.953 1.00 90.81 85 ARG A C 1
ATOM 642 O O . ARG A 1 85 ? -5.899 11.589 7.791 1.00 90.81 85 ARG A O 1
ATOM 649 N N . GLU A 1 86 ? -5.606 12.120 9.949 1.00 89.56 86 GLU A N 1
ATOM 650 C CA . GLU A 1 86 ? -5.663 13.579 9.786 1.00 89.56 86 GLU A CA 1
ATOM 651 C C . GLU A 1 86 ? -4.552 14.138 8.877 1.00 89.56 86 GLU A C 1
ATOM 653 O O . GLU A 1 86 ? -4.713 15.213 8.302 1.00 89.56 86 GLU A O 1
ATOM 658 N N . VAL A 1 87 ? -3.442 13.407 8.702 1.00 90.62 87 VAL A N 1
ATOM 659 C CA . VAL A 1 87 ? -2.345 13.801 7.803 1.00 90.62 87 VAL A CA 1
ATOM 660 C C . VAL A 1 87 ? -2.766 13.731 6.335 1.00 90.62 87 VAL A C 1
ATOM 662 O O . VAL A 1 87 ? -2.226 14.471 5.521 1.00 90.62 87 VAL A O 1
ATOM 665 N N . LEU A 1 88 ? -3.728 12.877 5.975 1.00 88.88 88 LEU A N 1
ATOM 666 C CA . LEU A 1 88 ? -4.158 12.707 4.581 1.00 88.88 88 LEU A CA 1
ATOM 667 C C . LEU A 1 88 ? -5.042 13.872 4.110 1.00 88.88 88 LEU A C 1
ATOM 669 O O . LEU A 1 88 ? -4.943 14.276 2.953 1.00 88.88 88 LEU A O 1
ATOM 673 N N . SER A 1 89 ? -5.831 14.439 5.026 1.00 80.62 89 SER A N 1
ATOM 674 C CA . SER A 1 89 ? -6.828 15.481 4.754 1.00 80.62 89 SER A CA 1
ATOM 675 C C . SER A 1 89 ? -6.393 16.891 5.176 1.00 80.62 89 SER A C 1
ATOM 677 O O . SER A 1 89 ? -7.175 17.839 5.082 1.00 80.62 89 SER A O 1
ATOM 679 N N . GL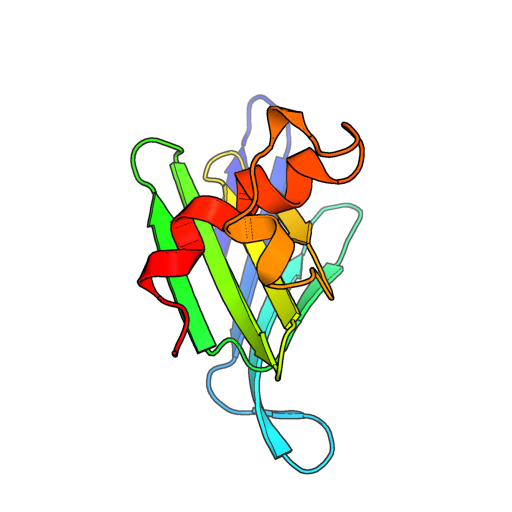Y A 1 90 ? -5.194 17.036 5.744 1.00 79.12 90 GLY A N 1
ATOM 680 C CA . GLY A 1 90 ? -4.710 18.302 6.290 1.00 79.12 90 GLY A CA 1
ATOM 681 C C . GLY A 1 90 ? -4.148 19.257 5.231 1.00 79.12 90 GLY A C 1
ATOM 682 O O . GLY A 1 90 ? -3.842 18.876 4.104 1.00 79.12 90 GLY A O 1
ATOM 683 N N . ASP A 1 91 ? -3.970 20.525 5.607 1.00 84.06 91 ASP A N 1
ATOM 684 C CA . ASP A 1 91 ? -3.266 21.497 4.766 1.00 84.06 91 ASP A CA 1
ATOM 685 C C . ASP A 1 91 ? -1.761 21.187 4.755 1.00 84.06 91 ASP A C 1
ATOM 687 O O . ASP A 1 91 ? -1.033 21.518 5.697 1.00 84.06 91 ASP A O 1
ATOM 691 N N . PHE A 1 92 ? -1.287 20.564 3.671 1.00 85.62 92 PHE A N 1
ATOM 692 C CA . PHE A 1 92 ? 0.122 20.200 3.498 1.00 85.62 92 PHE A CA 1
ATOM 693 C C . PHE A 1 92 ? 1.079 21.396 3.599 1.00 85.62 92 PHE A C 1
ATOM 695 O O . PHE A 1 92 ? 2.251 21.199 3.907 1.00 85.62 92 PHE A O 1
ATOM 702 N N . THR A 1 93 ? 0.614 22.634 3.381 1.00 84.62 93 THR A N 1
ATOM 703 C CA . THR A 1 93 ? 1.461 23.832 3.518 1.00 84.62 93 THR A CA 1
ATOM 704 C C . THR A 1 93 ? 1.814 24.156 4.969 1.00 84.62 93 THR A C 1
ATOM 706 O O . THR A 1 93 ? 2.781 24.873 5.217 1.00 84.62 93 THR A O 1
ATOM 709 N N . GLN A 1 94 ? 1.049 23.621 5.925 1.00 86.19 94 GLN A N 1
ATOM 710 C CA . GLN A 1 94 ? 1.262 23.795 7.363 1.00 86.19 94 GLN A CA 1
ATOM 711 C C . GLN A 1 94 ? 2.002 22.610 7.999 1.00 86.19 94 GLN A C 1
ATOM 713 O O . GLN A 1 94 ? 2.330 22.653 9.185 1.00 86.19 94 GLN A O 1
ATOM 718 N N . MET A 1 95 ? 2.259 21.545 7.236 1.00 86.50 95 MET A N 1
ATOM 719 C CA . MET A 1 95 ? 2.956 20.358 7.722 1.00 86.50 95 MET A CA 1
ATOM 720 C C . MET A 1 95 ? 4.469 20.486 7.540 1.00 86.50 95 MET A C 1
ATOM 722 O O . MET A 1 95 ? 4.955 21.073 6.572 1.00 86.50 95 MET A O 1
ATOM 726 N N . GLY A 1 96 ? 5.224 19.881 8.458 1.00 88.19 96 GLY A N 1
ATOM 727 C CA . GLY A 1 96 ? 6.663 19.705 8.279 1.00 88.19 96 GLY A CA 1
ATOM 728 C C . GLY A 1 96 ? 6.955 18.825 7.052 1.00 88.19 96 GLY A C 1
ATOM 729 O O . GLY A 1 96 ? 6.221 17.858 6.813 1.00 88.19 96 GLY A O 1
ATOM 730 N N . PRO A 1 97 ? 8.003 19.120 6.260 1.00 84.38 97 PRO A N 1
ATOM 731 C CA . PRO A 1 97 ? 8.334 18.371 5.042 1.00 84.38 97 PRO A CA 1
ATOM 732 C C . PRO A 1 97 ? 8.530 16.867 5.289 1.00 84.38 97 PRO A C 1
ATOM 734 O O . PRO A 1 97 ? 8.238 16.050 4.419 1.00 84.38 97 PRO A O 1
ATOM 737 N N . GLU A 1 98 ? 8.971 16.493 6.488 1.00 85.69 98 GLU A N 1
ATOM 738 C CA . GLU A 1 98 ? 9.128 15.115 6.947 1.00 85.69 98 GLU A CA 1
ATOM 739 C C . GLU A 1 98 ? 7.804 14.342 7.083 1.00 85.69 98 GLU A C 1
ATOM 741 O O . GLU A 1 98 ? 7.808 13.116 6.985 1.00 85.69 98 GLU A O 1
ATOM 746 N N . VAL A 1 99 ? 6.675 15.038 7.264 1.00 87.06 99 VAL A N 1
ATOM 747 C CA . VAL A 1 99 ? 5.329 14.444 7.376 1.00 87.06 99 VAL A CA 1
ATOM 748 C C . VAL A 1 99 ? 4.582 14.496 6.043 1.00 87.06 99 VAL A C 1
ATOM 750 O O . VAL A 1 99 ? 3.836 13.575 5.717 1.00 87.06 99 VAL A O 1
ATOM 753 N N . VAL A 1 100 ? 4.816 15.535 5.235 1.00 90.44 100 VAL A N 1
ATOM 754 C CA . VAL A 1 100 ? 4.111 15.759 3.958 1.00 90.44 100 VAL A CA 1
ATOM 755 C C . VAL A 1 100 ? 4.190 14.547 3.032 1.00 90.44 100 VAL A C 1
ATOM 757 O O . VAL A 1 100 ? 3.214 14.229 2.356 1.00 90.44 100 VAL A O 1
ATOM 760 N N . LEU A 1 101 ? 5.328 13.847 3.004 1.00 91.19 101 LEU A N 1
ATOM 761 C CA . LEU A 1 101 ? 5.530 12.741 2.072 1.00 91.19 101 LEU A CA 1
ATOM 762 C C . LEU A 1 101 ? 4.504 11.611 2.261 1.00 91.19 101 LEU A C 1
ATOM 764 O O . LEU A 1 101 ? 3.988 11.102 1.269 1.00 91.19 101 LEU A O 1
ATOM 768 N N . SER A 1 102 ? 4.183 11.235 3.503 1.00 91.38 102 SER A N 1
ATOM 769 C CA . SER A 1 102 ? 3.187 10.185 3.760 1.00 91.38 102 SER A CA 1
ATOM 770 C C . SER A 1 102 ? 1.772 10.656 3.429 1.00 91.38 102 SER A C 1
ATOM 772 O O . SER A 1 102 ? 0.998 9.892 2.856 1.00 91.38 102 SER A O 1
ATOM 774 N N . GLY A 1 103 ? 1.456 11.922 3.718 1.00 91.69 103 GLY A N 1
ATOM 775 C CA . GLY A 1 103 ? 0.180 12.537 3.357 1.00 91.69 103 GLY A CA 1
ATOM 776 C C . GLY A 1 103 ? -0.047 12.553 1.847 1.00 91.69 103 GLY A C 1
ATOM 777 O O . GLY A 1 103 ? -1.073 12.078 1.369 1.00 91.69 103 GLY A O 1
ATOM 778 N N . VAL A 1 104 ? 0.946 13.004 1.075 1.00 90.44 104 VAL A N 1
ATOM 779 C CA . VAL A 1 104 ? 0.869 13.035 -0.392 1.00 90.44 104 VAL A CA 1
ATOM 780 C C . VAL A 1 104 ? 0.765 11.624 -0.968 1.00 90.44 104 VAL A C 1
ATOM 782 O O . VAL A 1 104 ? -0.146 11.364 -1.756 1.00 90.44 104 VAL A O 1
ATOM 785 N N . ALA A 1 105 ? 1.645 10.708 -0.549 1.00 92.00 105 ALA A N 1
ATOM 786 C CA . ALA A 1 105 ? 1.685 9.338 -1.063 1.00 92.00 105 ALA A CA 1
ATOM 787 C C . ALA A 1 105 ? 0.380 8.567 -0.802 1.00 92.00 105 ALA A C 1
ATOM 789 O O . ALA A 1 105 ? -0.042 7.753 -1.621 1.00 92.00 105 ALA A O 1
ATOM 790 N N . LEU A 1 106 ? -0.290 8.839 0.323 1.00 93.38 106 LEU A N 1
ATOM 791 C CA . LEU A 1 106 ? -1.537 8.171 0.693 1.00 93.38 106 LEU A CA 1
ATOM 792 C C . LEU A 1 106 ? -2.799 8.969 0.348 1.00 93.38 106 LEU A C 1
ATOM 794 O O 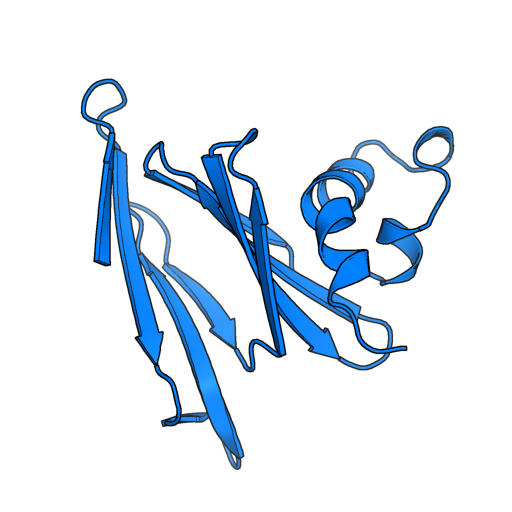. LEU A 1 106 ? -3.892 8.430 0.491 1.00 93.38 106 LEU A O 1
ATOM 798 N N . SER A 1 107 ? -2.701 10.199 -0.157 1.00 89.56 107 SER A N 1
ATOM 799 C CA . SER A 1 107 ? -3.868 11.056 -0.446 1.00 89.56 107 SER A CA 1
ATOM 800 C C . SER A 1 107 ? -4.899 10.404 -1.380 1.00 89.56 107 SER A C 1
ATOM 802 O O . SER A 1 107 ? -6.106 10.539 -1.190 1.00 89.56 107 SER A O 1
ATOM 804 N N . LEU A 1 108 ? -4.456 9.608 -2.362 1.00 86.25 108 LEU A N 1
ATOM 805 C CA . LEU A 1 108 ? -5.358 8.895 -3.278 1.00 86.25 108 LEU A CA 1
ATOM 806 C C . LEU A 1 108 ? -6.204 7.818 -2.582 1.00 86.25 108 LEU A C 1
ATOM 808 O O . LEU A 1 108 ? -7.236 7.410 -3.120 1.00 86.25 108 LEU A O 1
ATOM 812 N N . THR A 1 109 ? -5.777 7.366 -1.401 1.00 89.06 109 THR A N 1
ATOM 813 C CA . THR A 1 109 ? -6.436 6.305 -0.636 1.00 89.06 109 THR A CA 1
ATOM 814 C C . THR A 1 109 ? -7.689 6.774 0.079 1.00 89.06 109 THR A C 1
ATOM 816 O O . THR A 1 109 ? -8.551 5.941 0.327 1.00 89.06 109 THR A O 1
ATOM 819 N N . GLU A 1 110 ? -7.868 8.080 0.313 1.00 83.81 110 GLU A N 1
ATOM 820 C CA . GLU A 1 110 ? -9.042 8.620 1.019 1.00 83.81 110 GLU A CA 1
ATOM 821 C C . GLU A 1 110 ? -10.372 8.135 0.433 1.00 83.81 110 GLU A C 1
ATOM 823 O O . GLU A 1 110 ? -11.328 7.895 1.160 1.00 83.81 110 GLU A O 1
ATOM 828 N N . LYS A 1 111 ? -10.417 7.917 -0.886 1.00 80.81 111 LYS A N 1
ATOM 829 C CA . LYS A 1 111 ? -11.612 7.453 -1.606 1.00 80.81 111 LYS A CA 1
ATOM 830 C C . LYS A 1 111 ? -12.029 6.022 -1.268 1.00 80.81 111 LYS A C 1
ATOM 832 O O . LYS A 1 111 ? -13.151 5.640 -1.589 1.00 80.81 111 LYS A O 1
ATOM 837 N N . VAL A 1 112 ? -11.118 5.223 -0.716 1.00 84.56 112 VAL A N 1
ATOM 838 C CA . VAL A 1 112 ? -11.360 3.825 -0.332 1.00 84.56 112 VAL A CA 1
ATOM 839 C C . VAL A 1 112 ? -11.323 3.619 1.180 1.00 84.56 112 VAL A C 1
ATOM 841 O O . VAL A 1 112 ? -11.554 2.495 1.618 1.00 84.56 112 VAL A O 1
ATOM 844 N N . LEU A 1 113 ? -11.059 4.678 1.957 1.00 80.25 113 LEU A N 1
ATOM 845 C CA . LEU A 1 113 ? -11.129 4.621 3.413 1.00 80.25 113 LEU A CA 1
ATOM 846 C C . LEU A 1 113 ? -12.591 4.609 3.870 1.00 80.25 113 LEU A C 1
ATOM 848 O O . LEU A 1 113 ? -13.411 5.392 3.389 1.00 80.25 113 LEU A O 1
ATOM 852 N N . SER A 1 114 ? -12.911 3.735 4.820 1.00 72.06 114 SER A N 1
ATOM 853 C CA . SER A 1 114 ? -14.219 3.726 5.496 1.00 72.06 114 SER A CA 1
ATOM 854 C C . SER A 1 114 ? -14.412 4.977 6.361 1.00 72.06 114 SER A C 1
ATOM 856 O O . SER A 1 114 ? -13.442 5.416 6.970 1.00 72.06 114 SER A O 1
ATOM 858 N N . GLU A 1 115 ? -15.618 5.563 6.425 1.00 57.44 115 GLU A N 1
ATOM 859 C CA . GLU A 1 115 ? -15.928 6.695 7.335 1.00 57.44 115 GLU A CA 1
ATOM 860 C C . GLU A 1 115 ? -15.576 6.401 8.802 1.00 57.44 115 GLU A C 1
ATOM 862 O O . GLU A 1 115 ? -15.880 5.283 9.283 1.00 57.44 115 GLU A O 1
#